Protein AF-A0A8X6YKT0-F1 (afdb_monomer_lite)

Foldseek 3Di:
DVVVVVVVVVVVVVVVVVVVVVVVVVVVVVVVVVVVVVVVVVVVVVVVVVVVVVVVVVVVVVVVVVVVVVVVVVVVVLVVLVVVCVVVVHDSPDDDPPDPPDPPPDDD

pLDDT: mean 88.52, std 14.08, range [44.62, 97.94]

Secondary structure (DSSP, 8-state):
-HHHHHHHHHHHHHHHHHHHHHHHHHHHHHHHHHHHHHHHHHHHHHHHHHHHHHHHHHHHHHHHHHHHHHHHHHHHHHHHHHHHHHHHTS-TT---------------

Structure (mmCIF, N/CA/C/O backbone):
data_AF-A0A8X6YKT0-F1
#
_entry.id   AF-A0A8X6YKT0-F1
#
loop_
_atom_site.group_PDB
_atom_site.id
_atom_site.type_symbol
_atom_site.label_atom_id
_atom_site.label_alt_id
_atom_site.label_comp_id
_atom_site.label_asym_id
_atom_site.label_entity_id
_atom_site.label_seq_id
_atom_site.pdbx_PDB_ins_code
_atom_site.Cartn_x
_atom_site.Cartn_y
_atom_site.Cartn_z
_atom_site.occupancy
_atom_site.B_iso_or_equiv
_atom_site.auth_seq_id
_atom_site.auth_comp_id
_atom_site.auth_asym_id
_atom_site.auth_atom_id
_atom_site.pdbx_PDB_model_num
ATOM 1 N N . MET A 1 1 ? 34.660 12.392 -54.895 1.00 75.19 1 MET A N 1
ATOM 2 C CA . MET A 1 1 ? 33.958 11.096 -54.750 1.00 75.19 1 MET A CA 1
ATOM 3 C C . MET A 1 1 ? 34.353 10.354 -53.473 1.00 75.19 1 MET A C 1
ATOM 5 O O . MET A 1 1 ? 33.460 9.925 -52.762 1.00 75.19 1 MET A O 1
ATOM 9 N N . GLU A 1 2 ? 35.638 10.206 -53.126 1.00 90.25 2 GLU A N 1
ATOM 10 C CA . GLU A 1 2 ? 36.016 9.458 -51.907 1.00 90.25 2 GLU A CA 1
ATOM 11 C C . GLU A 1 2 ? 35.695 10.193 -50.590 1.00 90.25 2 GLU A C 1
ATOM 13 O O . GLU A 1 2 ? 35.223 9.575 -49.640 1.00 90.25 2 GLU A O 1
ATOM 18 N N . GLU A 1 3 ? 35.869 11.516 -50.537 1.00 91.38 3 GLU A N 1
ATO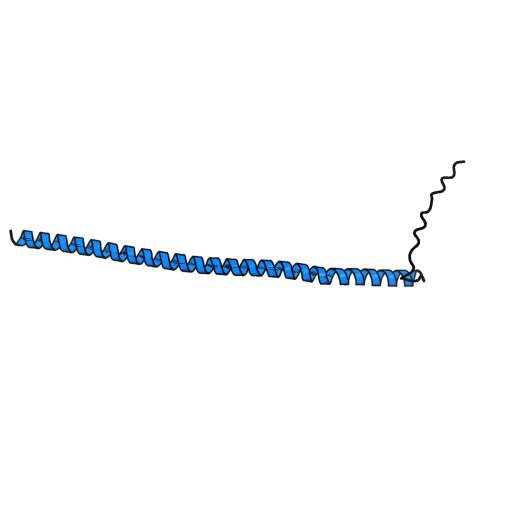M 19 C CA . GLU A 1 3 ? 35.513 12.324 -49.356 1.00 91.38 3 GLU A CA 1
ATOM 20 C C . GLU A 1 3 ? 34.009 12.310 -49.059 1.00 91.38 3 GLU A C 1
ATOM 22 O O . GLU A 1 3 ? 33.603 12.190 -47.908 1.00 91.38 3 GLU A O 1
ATOM 27 N N . GLU A 1 4 ? 33.185 12.353 -50.104 1.00 92.06 4 GLU A N 1
ATOM 28 C CA . GLU A 1 4 ? 31.726 12.258 -50.009 1.00 92.06 4 GLU A CA 1
ATOM 29 C C . GLU A 1 4 ? 31.288 10.893 -49.460 1.00 92.06 4 GLU A C 1
ATOM 31 O O . GLU A 1 4 ? 30.421 10.818 -48.593 1.00 92.06 4 GLU A O 1
ATOM 36 N N . ARG A 1 5 ? 31.957 9.809 -49.877 1.00 93.62 5 ARG A N 1
ATOM 37 C CA . ARG A 1 5 ? 31.735 8.471 -49.314 1.00 93.62 5 ARG A CA 1
ATOM 38 C C . ARG A 1 5 ? 32.059 8.427 -47.819 1.00 93.62 5 ARG A C 1
ATOM 40 O O . ARG A 1 5 ? 31.241 7.949 -47.042 1.00 93.62 5 ARG A O 1
ATOM 47 N N . ARG A 1 6 ? 33.212 8.970 -47.413 1.00 94.19 6 ARG A N 1
ATOM 48 C CA . ARG A 1 6 ? 33.623 9.027 -45.997 1.00 94.19 6 ARG A CA 1
ATOM 49 C C . ARG A 1 6 ? 32.679 9.889 -45.159 1.00 94.19 6 ARG A C 1
ATOM 51 O O . ARG A 1 6 ? 32.415 9.564 -44.005 1.00 94.19 6 ARG A O 1
ATOM 58 N N . MET A 1 7 ? 32.171 10.983 -45.724 1.00 93.69 7 MET A N 1
ATOM 59 C CA . MET A 1 7 ? 31.178 11.832 -45.068 1.00 93.69 7 MET A CA 1
ATOM 60 C C . MET A 1 7 ? 29.859 11.081 -44.860 1.00 93.69 7 MET A C 1
ATOM 62 O O . MET A 1 7 ? 29.340 11.087 -43.747 1.00 93.69 7 MET A O 1
ATOM 66 N N . ASN A 1 8 ? 29.361 10.383 -45.882 1.00 94.44 8 AS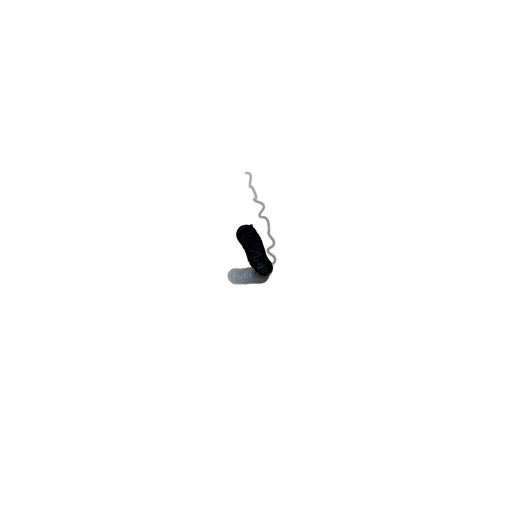N A N 1
ATOM 67 C CA . ASN A 1 8 ? 28.135 9.591 -45.776 1.00 94.44 8 ASN A CA 1
ATOM 68 C C . ASN A 1 8 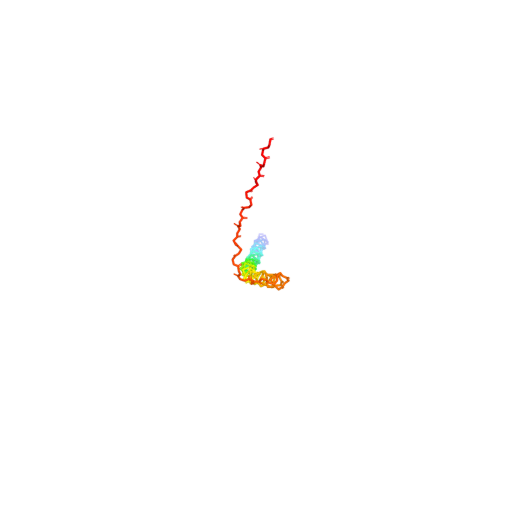? 28.277 8.437 -44.774 1.00 94.44 8 ASN A C 1
ATOM 70 O O . ASN A 1 8 ? 27.399 8.254 -43.938 1.00 94.44 8 ASN A O 1
ATOM 74 N N . GLU A 1 9 ? 29.404 7.718 -44.783 1.00 94.31 9 GLU A N 1
ATOM 75 C CA . GLU A 1 9 ? 29.690 6.667 -43.794 1.00 94.31 9 GLU A CA 1
ATOM 76 C C . GLU A 1 9 ? 29.706 7.216 -42.359 1.00 94.31 9 GLU A C 1
ATOM 78 O O . GLU A 1 9 ? 29.146 6.600 -41.452 1.00 94.31 9 GLU A O 1
ATOM 83 N N . ARG A 1 10 ? 30.291 8.403 -42.142 1.00 95.31 10 ARG A N 1
ATOM 84 C CA . ARG A 1 10 ? 30.253 9.071 -40.833 1.00 95.31 10 ARG A CA 1
ATOM 85 C C . ARG A 1 10 ? 28.837 9.434 -40.399 1.00 95.31 10 ARG A C 1
ATOM 87 O O . ARG A 1 10 ? 28.510 9.219 -39.237 1.00 95.31 10 ARG A O 1
ATOM 94 N N . ILE A 1 11 ? 28.018 9.965 -41.306 1.00 95.31 11 ILE A N 1
ATOM 95 C CA . ILE A 1 11 ? 26.624 10.325 -41.011 1.00 95.31 11 ILE A CA 1
ATOM 96 C C . ILE A 1 11 ? 25.838 9.078 -40.598 1.00 95.31 11 ILE A C 1
ATOM 98 O O . ILE A 1 11 ? 25.194 9.089 -39.553 1.00 95.31 11 ILE A O 1
ATOM 102 N N . THR A 1 12 ? 25.955 7.978 -41.347 1.00 95.94 12 THR A N 1
ATOM 103 C CA . THR A 1 12 ? 25.278 6.716 -41.009 1.00 95.94 12 THR A CA 1
ATOM 104 C C . THR A 1 12 ? 25.718 6.182 -39.645 1.00 95.94 12 THR A C 1
ATOM 106 O O . THR A 1 12 ? 24.875 5.820 -38.828 1.00 95.94 12 THR A O 1
ATOM 109 N N . LEU A 1 13 ? 27.021 6.196 -39.348 1.00 96.19 13 LEU A N 1
ATOM 110 C CA . LEU A 1 13 ? 27.532 5.776 -38.039 1.00 96.19 13 LEU A CA 1
ATOM 111 C C . LEU A 1 13 ? 27.022 6.668 -36.896 1.00 96.19 13 LEU A C 1
ATOM 113 O O . LEU A 1 13 ? 26.695 6.168 -35.819 1.00 96.19 13 LEU A O 1
ATOM 117 N N . GLU A 1 14 ? 26.945 7.984 -37.106 1.00 96.31 14 GLU A N 1
ATOM 118 C CA . GLU A 1 14 ? 26.409 8.923 -36.115 1.00 96.31 14 GLU A CA 1
ATOM 119 C C . GLU A 1 14 ? 24.912 8.677 -35.855 1.00 96.31 14 GLU A C 1
ATOM 121 O O . GLU A 1 14 ? 24.479 8.683 -34.698 1.00 96.31 14 GLU A O 1
ATOM 126 N N . GLU A 1 15 ? 24.129 8.387 -36.896 1.00 96.75 15 GLU A N 1
ATOM 127 C CA . GLU A 1 15 ? 22.709 8.038 -36.781 1.00 96.75 15 GLU A CA 1
ATOM 128 C C . GLU A 1 15 ? 22.492 6.704 -36.053 1.00 96.75 15 GLU A C 1
ATOM 130 O O . GLU A 1 15 ? 21.667 6.632 -35.136 1.00 96.75 15 GLU A O 1
ATOM 135 N N . GLU A 1 16 ? 23.265 5.669 -36.388 1.00 96.12 16 GLU A N 1
ATOM 136 C CA . GLU A 1 16 ? 23.219 4.370 -35.705 1.00 96.12 16 GLU A CA 1
ATOM 137 C C . GLU A 1 16 ? 23.575 4.500 -34.219 1.00 96.12 16 GLU A C 1
ATOM 139 O O . GLU A 1 16 ? 22.895 3.945 -33.348 1.00 96.12 16 GLU A O 1
ATOM 144 N N . MET A 1 17 ? 24.614 5.278 -33.903 1.00 96.94 17 MET A N 1
ATOM 145 C CA . MET A 1 17 ? 25.022 5.543 -32.523 1.00 96.94 17 MET A CA 1
ATOM 146 C C . MET A 1 17 ? 23.957 6.325 -31.753 1.00 96.94 17 MET A C 1
ATOM 148 O O . MET A 1 17 ? 23.709 6.023 -30.579 1.00 96.94 17 MET A O 1
ATOM 152 N N . ARG A 1 18 ? 23.295 7.297 -32.396 1.00 97.69 18 ARG A N 1
ATOM 153 C CA . ARG A 1 18 ? 22.176 8.032 -31.792 1.00 97.69 18 ARG A CA 1
ATOM 154 C C . ARG A 1 18 ? 21.020 7.090 -31.473 1.00 97.69 18 ARG A C 1
ATOM 156 O O . ARG A 1 18 ? 20.566 7.070 -30.330 1.00 97.69 18 ARG A O 1
ATOM 163 N N . LEU A 1 19 ? 20.611 6.259 -32.432 1.00 97.94 19 LEU A N 1
ATOM 164 C CA . LEU A 1 19 ? 19.517 5.307 -32.248 1.00 97.94 19 LEU A CA 1
ATOM 165 C C . LEU A 1 19 ? 19.825 4.303 -31.129 1.00 97.94 19 LEU A C 1
ATOM 167 O O . LEU A 1 19 ? 18.988 4.038 -30.267 1.00 97.94 19 LEU A O 1
ATOM 171 N N . LYS A 1 20 ? 21.056 3.783 -31.084 1.00 97.62 20 LYS A N 1
ATOM 172 C CA . LYS A 1 20 ? 21.493 2.864 -30.026 1.00 97.62 20 LYS A CA 1
ATOM 173 C C . LYS A 1 20 ? 21.474 3.520 -28.644 1.00 97.62 20 LYS A C 1
ATOM 175 O O . LYS A 1 20 ? 21.107 2.878 -27.659 1.00 97.62 20 LYS A O 1
ATOM 180 N N . LYS A 1 21 ? 21.853 4.799 -28.555 1.00 97.50 21 LYS A N 1
ATOM 181 C CA . LYS A 1 21 ? 21.790 5.567 -27.307 1.00 97.50 21 LYS A CA 1
ATOM 182 C C . LYS A 1 21 ? 20.346 5.760 -26.844 1.00 97.50 21 LYS A C 1
ATOM 184 O O . LYS A 1 21 ? 20.072 5.537 -25.668 1.00 97.50 21 LYS A O 1
ATOM 189 N N . GLU A 1 22 ? 19.442 6.114 -27.752 1.00 97.44 22 GLU A N 1
ATOM 190 C CA . GLU A 1 22 ? 18.011 6.262 -27.458 1.00 97.44 22 GLU A CA 1
ATOM 191 C C . GLU A 1 22 ? 17.398 4.940 -26.974 1.00 97.44 22 GLU A C 1
ATOM 193 O O . GLU A 1 22 ? 16.713 4.918 -25.953 1.00 97.44 22 GLU A O 1
ATOM 198 N N . GLN A 1 23 ? 17.722 3.815 -27.620 1.00 97.12 23 GLN A N 1
ATOM 199 C CA . GLN A 1 23 ? 17.269 2.490 -27.182 1.00 97.12 23 GLN A CA 1
ATOM 200 C C . GLN A 1 23 ? 17.767 2.136 -25.777 1.00 97.12 23 GLN A C 1
ATOM 202 O O . GLN A 1 23 ? 16.990 1.658 -24.949 1.00 97.12 23 GLN A O 1
ATOM 207 N N . MET A 1 24 ? 19.046 2.390 -25.475 1.00 97.44 24 MET A N 1
ATOM 208 C CA . MET A 1 24 ? 19.576 2.152 -24.129 1.00 97.44 24 MET A CA 1
ATOM 209 C C . MET A 1 24 ? 18.926 3.059 -23.081 1.00 97.44 24 MET A C 1
ATOM 211 O O . MET A 1 24 ? 18.652 2.601 -21.973 1.00 97.44 24 MET A O 1
ATOM 215 N N . GLN A 1 25 ? 18.667 4.325 -23.415 1.00 97.69 25 GLN A N 1
ATOM 216 C CA . GLN A 1 25 ? 17.980 5.254 -22.518 1.00 97.69 25 GLN A CA 1
ATOM 217 C C . GLN A 1 25 ? 16.554 4.788 -22.231 1.00 97.69 25 GLN A C 1
ATOM 219 O O . GLN A 1 25 ? 16.190 4.658 -21.064 1.00 97.69 25 GLN A O 1
ATOM 224 N N . HIS A 1 26 ? 15.794 4.441 -23.269 1.00 97.94 26 HIS A N 1
ATOM 225 C CA . HIS A 1 26 ? 14.439 3.921 -23.115 1.00 97.94 26 HIS A CA 1
ATOM 226 C C . HIS A 1 26 ? 14.418 2.643 -22.266 1.00 97.94 26 HIS A C 1
ATOM 228 O O . HIS A 1 26 ? 13.648 2.544 -21.313 1.00 97.94 26 HIS A O 1
ATOM 234 N N . ALA A 1 27 ? 15.304 1.682 -22.548 1.00 97.62 27 ALA A N 1
ATOM 235 C CA . ALA A 1 27 ? 15.399 0.446 -21.772 1.00 97.62 27 ALA A CA 1
ATOM 236 C C . ALA A 1 27 ? 15.738 0.711 -20.293 1.00 97.62 27 ALA A C 1
ATOM 238 O O . ALA A 1 27 ? 15.184 0.073 -19.394 1.00 97.62 27 ALA A O 1
ATOM 239 N N . HIS A 1 28 ? 16.623 1.674 -20.024 1.00 97.50 28 HIS A N 1
ATOM 240 C CA . HIS A 1 28 ? 16.981 2.059 -18.662 1.00 97.50 28 HIS A CA 1
ATOM 241 C C . HIS A 1 28 ? 15.809 2.712 -17.916 1.00 97.50 28 HIS A C 1
ATOM 243 O O . HIS A 1 28 ? 15.538 2.372 -16.761 1.00 97.50 28 HIS A O 1
ATOM 249 N N . GLU A 1 29 ? 15.102 3.637 -18.564 1.00 97.88 29 GLU A N 1
ATOM 250 C CA . GLU A 1 29 ? 13.931 4.302 -17.991 1.00 97.88 29 GLU A CA 1
ATOM 251 C C . GLU A 1 29 ? 12.798 3.314 -17.725 1.00 97.88 29 GLU A C 1
ATOM 253 O O . GLU A 1 29 ? 12.223 3.314 -16.634 1.00 97.88 29 GLU A O 1
ATOM 258 N N . GLU A 1 30 ? 12.534 2.411 -18.665 1.00 97.62 30 GLU A N 1
ATOM 259 C CA . GLU A 1 30 ? 11.533 1.364 -18.509 1.00 97.62 30 GLU A CA 1
ATOM 260 C C . GLU A 1 30 ? 11.865 0.449 -17.324 1.00 97.62 30 GLU A C 1
ATOM 262 O O . GLU A 1 30 ? 11.013 0.211 -16.463 1.00 97.62 30 GLU A O 1
ATOM 267 N N . HIS A 1 31 ? 13.115 -0.008 -17.215 1.00 97.38 31 HIS A N 1
ATOM 268 C CA . HIS A 1 31 ? 13.562 -0.812 -16.078 1.00 97.38 31 HIS A CA 1
ATOM 269 C C . HIS A 1 31 ? 13.381 -0.062 -14.750 1.00 97.38 31 HIS A C 1
ATOM 271 O O . HIS A 1 31 ? 12.846 -0.606 -13.783 1.00 97.38 31 HIS A O 1
ATOM 277 N N . LYS A 1 32 ? 13.760 1.218 -14.703 1.00 97.94 32 LYS A N 1
ATOM 278 C CA . LYS A 1 32 ? 13.582 2.068 -13.519 1.00 97.94 32 LYS A CA 1
ATOM 279 C C . LYS A 1 32 ? 12.109 2.198 -13.124 1.00 97.94 32 LYS A C 1
ATOM 281 O O . LYS A 1 32 ? 11.793 2.167 -11.934 1.00 97.94 32 LYS A O 1
ATOM 286 N N . MET A 1 33 ? 11.209 2.334 -14.096 1.00 97.81 33 MET A N 1
ATOM 287 C CA . MET A 1 33 ? 9.769 2.413 -13.847 1.00 97.81 33 MET A CA 1
ATOM 288 C C . MET A 1 33 ? 9.197 1.081 -13.362 1.00 97.81 33 MET A C 1
ATOM 290 O O . MET A 1 33 ? 8.417 1.079 -12.409 1.00 97.81 33 MET A O 1
ATOM 294 N N . ARG A 1 34 ? 9.632 -0.046 -13.940 1.00 97.75 34 ARG A N 1
ATOM 295 C CA . ARG A 1 34 ? 9.246 -1.390 -13.484 1.00 97.75 34 ARG A CA 1
ATOM 296 C C . ARG A 1 34 ? 9.655 -1.628 -12.030 1.00 97.75 34 ARG A C 1
ATOM 298 O O . ARG A 1 34 ? 8.800 -1.976 -11.222 1.00 97.75 34 ARG A O 1
ATOM 305 N N . MET A 1 35 ? 10.905 -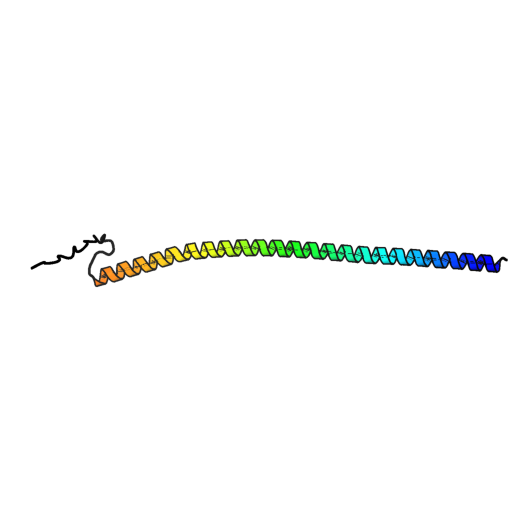1.326 -11.675 1.00 97.75 35 MET A N 1
ATOM 306 C CA . MET A 1 35 ? 11.401 -1.463 -10.298 1.00 97.75 35 MET A CA 1
ATOM 307 C C . MET A 1 35 ? 10.603 -0.609 -9.304 1.00 97.75 35 MET A C 1
ATOM 309 O O . MET A 1 35 ? 10.229 -1.078 -8.231 1.00 97.75 35 MET A O 1
ATOM 313 N N . LYS A 1 36 ? 10.291 0.644 -9.664 1.00 96.81 36 LYS A N 1
ATOM 314 C CA . LYS A 1 36 ? 9.455 1.518 -8.825 1.00 96.81 36 LYS A CA 1
ATOM 315 C C . LYS A 1 36 ? 8.036 0.975 -8.655 1.00 96.81 36 LYS A C 1
ATOM 317 O O . LYS A 1 36 ? 7.489 1.037 -7.556 1.00 96.81 36 LYS A O 1
ATOM 322 N N . ALA A 1 37 ? 7.433 0.471 -9.730 1.00 96.62 37 ALA A N 1
ATOM 323 C CA . ALA A 1 37 ? 6.088 -0.089 -9.689 1.00 96.62 37 ALA A CA 1
ATOM 324 C C . ALA A 1 37 ? 6.029 -1.347 -8.811 1.00 96.62 37 ALA A C 1
ATOM 326 O O . ALA A 1 37 ? 5.099 -1.496 -8.022 1.00 96.62 37 ALA A O 1
ATOM 327 N N . GLU A 1 38 ? 7.033 -2.217 -8.899 1.00 97.19 38 GLU A N 1
ATOM 328 C CA . GLU A 1 38 ? 7.138 -3.417 -8.067 1.00 97.19 38 GLU A CA 1
ATOM 329 C C . GLU A 1 38 ? 7.334 -3.072 -6.587 1.00 97.19 38 GLU A C 1
ATOM 331 O O . GLU A 1 38 ? 6.607 -3.580 -5.732 1.00 97.19 38 GLU A O 1
ATOM 336 N N . GLN A 1 39 ? 8.227 -2.127 -6.278 1.00 95.69 39 GLN A N 1
ATOM 337 C CA . GLN A 1 39 ? 8.415 -1.645 -4.910 1.00 95.69 39 GLN A CA 1
ATOM 338 C C . GLN A 1 39 ? 7.120 -1.058 -4.331 1.00 95.69 39 GLN A C 1
ATOM 340 O O . GLN A 1 39 ? 6.782 -1.329 -3.177 1.00 95.69 39 GLN A O 1
ATOM 345 N N . LYS A 1 40 ? 6.376 -0.283 -5.131 1.00 96.12 40 LYS A N 1
ATOM 346 C CA . LYS A 1 40 ? 5.081 0.274 -4.725 1.00 96.12 40 LYS A CA 1
ATOM 347 C C . LYS A 1 40 ? 4.061 -0.831 -4.436 1.00 96.12 40 LYS A C 1
ATOM 349 O O . LYS A 1 40 ? 3.433 -0.791 -3.385 1.00 96.12 40 LYS A O 1
ATOM 354 N N . ARG A 1 41 ? 3.948 -1.844 -5.303 1.00 96.69 41 ARG A N 1
ATOM 355 C CA . ARG A 1 41 ? 3.052 -2.995 -5.078 1.00 96.69 41 ARG A CA 1
ATOM 356 C C . ARG A 1 41 ? 3.386 -3.738 -3.787 1.00 96.69 41 ARG A C 1
ATOM 358 O O . ARG A 1 41 ? 2.485 -4.051 -3.018 1.00 96.69 41 ARG A O 1
ATOM 365 N N . PHE A 1 42 ? 4.671 -3.971 -3.522 1.00 96.69 42 PHE A N 1
ATOM 366 C CA . PHE A 1 42 ? 5.107 -4.621 -2.287 1.00 96.69 42 PHE A CA 1
ATOM 367 C C . PHE A 1 42 ? 4.734 -3.801 -1.041 1.00 96.69 42 PHE A C 1
ATOM 369 O O . PHE A 1 42 ? 4.305 -4.358 -0.031 1.00 96.69 42 PHE A O 1
ATOM 376 N N . GLN A 1 43 ? 4.867 -2.473 -1.103 1.00 95.44 43 GLN A N 1
ATOM 377 C CA . GLN A 1 43 ? 4.440 -1.592 -0.013 1.00 95.44 43 GLN A CA 1
ATOM 378 C C . GLN A 1 43 ? 2.921 -1.605 0.182 1.00 95.44 43 GLN A C 1
ATOM 380 O O . GLN A 1 43 ? 2.466 -1.737 1.315 1.00 95.44 43 GLN A O 1
ATOM 385 N N . GLU A 1 44 ? 2.142 -1.525 -0.897 1.00 96.00 44 GLU A N 1
ATOM 386 C CA . GLU A 1 44 ? 0.676 -1.580 -0.842 1.00 96.00 44 GLU A CA 1
ATOM 387 C C . GLU A 1 44 ? 0.179 -2.902 -0.244 1.00 96.00 44 GLU A C 1
ATOM 389 O O . GLU A 1 44 ? -0.696 -2.895 0.620 1.00 96.00 44 GLU A O 1
ATOM 394 N N . GLU A 1 45 ? 0.775 -4.035 -0.625 1.00 96.69 45 GLU A N 1
ATOM 395 C CA . GLU A 1 45 ? 0.422 -5.339 -0.057 1.00 96.69 45 GLU A CA 1
ATOM 396 C C . GLU A 1 45 ? 0.748 -5.418 1.443 1.00 96.69 45 GLU A C 1
ATOM 398 O O . GLU A 1 45 ? -0.033 -5.961 2.227 1.00 96.69 45 GLU A O 1
ATOM 403 N N . ARG A 1 46 ? 1.879 -4.841 1.870 1.00 95.31 46 ARG A N 1
ATOM 404 C CA . ARG A 1 46 ? 2.225 -4.750 3.294 1.00 95.31 46 ARG A CA 1
ATOM 405 C C . ARG A 1 46 ? 1.242 -3.884 4.072 1.00 95.31 46 ARG A C 1
ATOM 407 O O . ARG A 1 46 ? 0.830 -4.302 5.149 1.00 95.31 46 ARG A O 1
ATOM 414 N N . CYS A 1 47 ? 0.871 -2.717 3.546 1.00 94.88 47 CYS A N 1
ATOM 415 C CA . CYS A 1 47 ? -0.139 -1.858 4.165 1.00 94.88 47 CYS A CA 1
ATOM 416 C C . CYS A 1 47 ? -1.466 -2.601 4.310 1.00 94.88 47 CYS A C 1
ATOM 418 O O . CYS A 1 47 ? -2.002 -2.657 5.409 1.00 94.88 47 CYS A O 1
ATOM 420 N N . LYS A 1 48 ? -1.921 -3.276 3.250 1.00 97.50 48 LYS A N 1
ATOM 421 C CA . LYS A 1 48 ? -3.163 -4.051 3.281 1.00 97.50 48 LYS A CA 1
ATOM 422 C C . LYS A 1 48 ? -3.157 -5.126 4.374 1.00 97.50 48 LYS A C 1
ATOM 424 O O . LYS A 1 48 ? -4.119 -5.232 5.124 1.00 97.50 48 LYS A O 1
ATOM 429 N N . LYS A 1 49 ? -2.064 -5.888 4.506 1.00 96.44 49 LYS A N 1
ATOM 430 C CA . LYS A 1 49 ? -1.929 -6.906 5.565 1.00 96.44 49 LYS A CA 1
ATOM 431 C C . LYS A 1 49 ? -1.963 -6.298 6.968 1.00 96.44 49 LYS A C 1
ATOM 433 O O . LYS A 1 49 ? -2.548 -6.889 7.868 1.00 96.44 49 LYS A O 1
ATOM 438 N N . VAL A 1 50 ? -1.347 -5.132 7.160 1.00 96.69 50 VAL A N 1
ATOM 439 C CA . VAL A 1 50 ? -1.389 -4.412 8.444 1.00 96.69 50 VAL A CA 1
ATOM 440 C C . VAL A 1 50 ? -2.801 -3.903 8.741 1.00 96.69 50 VAL A C 1
ATOM 442 O O . VAL A 1 50 ? -3.261 -4.029 9.872 1.00 96.69 50 VAL A O 1
ATOM 445 N N . ASP A 1 51 ? -3.508 -3.378 7.741 1.00 95.44 51 ASP A N 1
ATOM 446 C CA . ASP A 1 51 ? -4.887 -2.911 7.901 1.00 95.44 51 ASP A CA 1
ATOM 447 C C . ASP A 1 51 ? -5.831 -4.064 8.269 1.00 95.44 51 ASP A C 1
ATOM 449 O O . ASP A 1 51 ? -6.631 -3.925 9.194 1.00 95.44 51 ASP A O 1
ATOM 453 N N . GLU A 1 52 ? -5.694 -5.221 7.615 1.00 96.31 52 GLU A N 1
ATOM 454 C CA . GLU A 1 52 ? -6.435 -6.446 7.952 1.00 96.31 52 GLU A CA 1
ATOM 455 C C . GLU A 1 52 ? -6.148 -6.895 9.397 1.00 96.31 52 GLU A C 1
ATOM 457 O O . GLU A 1 52 ? -7.079 -7.152 10.160 1.00 96.31 52 GLU A O 1
ATOM 462 N N . GLN A 1 53 ? -4.877 -6.910 9.820 1.00 94.31 53 GLN A N 1
ATOM 463 C CA . GLN A 1 53 ? -4.501 -7.236 11.203 1.00 94.31 53 GLN A CA 1
ATOM 464 C C . GLN A 1 53 ? -5.095 -6.256 12.220 1.00 94.31 53 GLN A C 1
ATOM 466 O O . GLN A 1 53 ? -5.608 -6.675 13.258 1.00 94.31 53 GLN A O 1
ATOM 471 N N . ASN A 1 54 ? -5.056 -4.955 11.930 1.00 94.94 54 ASN A N 1
ATOM 472 C CA . ASN A 1 54 ? -5.620 -3.932 12.807 1.00 94.94 54 ASN A CA 1
ATOM 473 C C . ASN A 1 54 ? -7.142 -4.063 12.936 1.00 94.94 54 ASN A C 1
ATOM 475 O O . ASN A 1 54 ? -7.680 -3.856 14.024 1.00 94.94 54 ASN A O 1
ATOM 479 N N . GLN A 1 55 ? -7.836 -4.426 11.853 1.00 95.69 55 GLN A N 1
ATOM 480 C CA . GLN A 1 55 ? -9.274 -4.696 11.894 1.00 95.69 55 GLN A CA 1
ATOM 481 C C . GLN A 1 55 ? -9.584 -5.894 12.796 1.00 95.69 55 GLN A C 1
ATOM 483 O O . GLN A 1 55 ? -10.410 -5.762 13.698 1.00 95.69 55 GLN A O 1
ATOM 488 N N . SER A 1 56 ? -8.874 -7.015 12.632 1.00 95.50 56 SER A N 1
ATOM 489 C CA . SER A 1 56 ? -9.055 -8.190 13.495 1.00 95.50 56 SER A CA 1
ATOM 490 C C . SER A 1 56 ? -8.778 -7.879 14.970 1.00 95.50 56 SER A C 1
ATOM 492 O O . SER A 1 56 ? -9.584 -8.221 15.832 1.00 95.50 56 SER A O 1
ATOM 494 N N . LEU A 1 57 ? -7.695 -7.153 15.269 1.00 94.81 57 LEU A N 1
ATOM 495 C CA . LEU A 1 57 ? -7.374 -6.735 16.638 1.00 94.81 57 LEU A CA 1
ATOM 496 C C . LEU A 1 57 ? -8.444 -5.808 17.232 1.00 94.81 57 LEU A C 1
ATOM 498 O O . LEU A 1 57 ? -8.759 -5.906 18.417 1.00 94.81 57 LEU A O 1
ATOM 502 N N . SER A 1 58 ? -9.026 -4.915 16.427 1.00 94.25 58 SER A N 1
ATOM 503 C CA . SER A 1 58 ? -10.110 -4.034 16.876 1.00 94.25 58 SER A CA 1
ATOM 504 C C . SER A 1 58 ? -11.369 -4.824 17.246 1.00 94.25 58 SER A C 1
ATOM 506 O O . SER A 1 58 ? -12.009 -4.539 18.263 1.00 94.25 58 SER A O 1
ATOM 508 N N . GLU A 1 59 ? -11.715 -5.842 16.457 1.00 93.38 59 GLU A N 1
ATOM 509 C CA . GLU A 1 59 ? -12.843 -6.728 16.747 1.00 93.38 59 GLU A CA 1
ATOM 510 C C . GLU A 1 59 ? -12.606 -7.568 18.007 1.00 93.38 59 GLU A C 1
ATOM 512 O O . GLU A 1 59 ? -13.489 -7.642 18.867 1.00 93.38 59 GLU A O 1
ATOM 517 N N . GLU A 1 60 ? -11.407 -8.131 18.171 1.00 91.88 60 GLU A N 1
ATOM 518 C CA . GLU A 1 60 ? -11.017 -8.850 19.388 1.00 91.88 60 GLU A CA 1
ATOM 519 C C . GLU A 1 60 ? -11.101 -7.952 20.625 1.00 91.88 60 GLU A C 1
ATOM 521 O O . GLU A 1 60 ? -11.739 -8.324 21.611 1.00 91.88 60 GLU A O 1
ATOM 526 N N . GLN A 1 61 ? -10.557 -6.732 20.566 1.00 89.31 61 GLN A N 1
ATOM 527 C CA . GLN A 1 61 ? -10.650 -5.775 21.672 1.00 89.31 61 GLN A CA 1
ATOM 528 C C . GLN A 1 61 ? -12.099 -5.450 22.039 1.00 89.31 61 GLN A C 1
ATOM 530 O O . GLN A 1 61 ? -12.431 -5.338 23.223 1.00 89.31 61 GLN A O 1
ATOM 535 N N . LYS A 1 62 ? -12.987 -5.316 21.049 1.00 91.81 62 LYS A N 1
ATOM 536 C CA . LYS A 1 62 ? -14.413 -5.069 21.288 1.00 91.81 62 LYS A CA 1
ATOM 537 C C . LYS A 1 62 ? -15.086 -6.258 21.972 1.00 91.81 62 LYS A C 1
ATOM 539 O O . LYS A 1 62 ? -15.941 -6.052 22.833 1.00 91.81 62 LYS A O 1
ATOM 544 N N . ASN A 1 63 ? -14.720 -7.481 21.602 1.00 92.38 63 ASN A N 1
ATOM 545 C CA . ASN A 1 63 ? -15.263 -8.689 22.218 1.00 92.38 63 ASN A CA 1
ATOM 546 C C . ASN A 1 63 ? -14.777 -8.840 23.662 1.00 92.38 63 ASN A C 1
ATOM 548 O O . ASN A 1 63 ? -15.610 -8.966 24.556 1.00 92.38 63 ASN A O 1
ATOM 552 N N . VAL A 1 64 ? -13.475 -8.678 23.908 1.00 89.88 64 VAL A N 1
ATOM 553 C CA . VAL A 1 64 ? -12.903 -8.666 25.266 1.00 89.88 64 VAL A CA 1
ATOM 554 C C . VAL A 1 64 ? -13.547 -7.575 26.128 1.00 89.88 64 VAL A C 1
ATOM 556 O O . VAL A 1 64 ? -13.915 -7.818 27.274 1.00 89.88 64 VAL A O 1
ATOM 559 N N . SER A 1 65 ? -13.764 -6.377 25.575 1.00 89.19 65 SER A N 1
ATOM 560 C CA . SER A 1 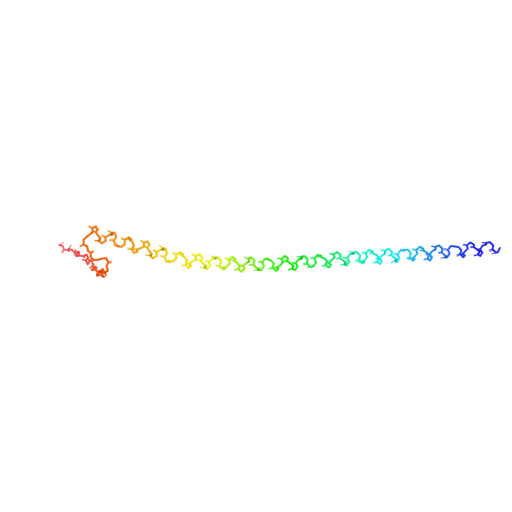65 ? -14.433 -5.290 26.306 1.00 89.19 65 SER A CA 1
ATOM 561 C C . SER A 1 65 ? -15.838 -5.689 26.768 1.00 89.19 65 SER A C 1
ATOM 563 O O . SER A 1 65 ? -16.212 -5.414 27.906 1.00 89.19 65 SER A O 1
ATOM 565 N N . LYS A 1 66 ? -16.607 -6.386 25.923 1.00 88.06 66 LYS A N 1
ATOM 566 C CA . LYS A 1 66 ? -17.938 -6.893 26.294 1.00 88.06 66 LYS A CA 1
ATOM 567 C C . LYS A 1 66 ? -17.865 -8.002 27.344 1.00 88.06 66 LYS A C 1
ATOM 569 O O . LYS A 1 66 ? -18.694 -8.016 28.253 1.00 88.06 66 LYS A O 1
ATOM 574 N N . GLU A 1 67 ? -16.896 -8.909 27.223 1.00 86.62 67 GLU A N 1
ATOM 575 C CA . GLU A 1 67 ? -16.673 -9.987 28.195 1.00 86.62 67 GLU A CA 1
ATOM 576 C C . GLU A 1 67 ? -16.366 -9.448 29.593 1.00 86.62 67 GLU A C 1
ATOM 578 O O . GLU A 1 67 ? -16.759 -10.069 30.573 1.00 86.62 67 GLU A O 1
ATOM 583 N N . VAL A 1 68 ? -15.728 -8.279 29.701 1.00 89.44 68 VAL A N 1
ATOM 584 C CA . VAL A 1 68 ? -15.464 -7.611 30.986 1.00 89.44 68 VAL A CA 1
ATOM 585 C C . VAL A 1 68 ? -16.658 -6.774 31.459 1.00 89.44 68 VAL A C 1
ATOM 587 O O . VAL A 1 68 ? -16.967 -6.740 32.651 1.00 89.44 68 VAL A O 1
ATOM 590 N N . GLU A 1 69 ? -17.357 -6.102 30.543 1.00 92.50 69 GLU A N 1
ATOM 591 C CA . GLU A 1 69 ? -18.461 -5.198 30.879 1.00 92.50 69 GLU A CA 1
ATOM 592 C C . GLU A 1 69 ? -19.650 -5.930 31.525 1.00 92.50 69 GLU A C 1
ATOM 594 O O . GLU A 1 69 ? -20.261 -5.415 32.466 1.00 92.50 69 GLU A O 1
ATOM 599 N N . VAL A 1 70 ? -19.989 -7.132 31.045 1.00 90.06 70 VAL A N 1
ATOM 600 C CA . VAL A 1 70 ? -21.137 -7.897 31.561 1.00 90.06 70 VAL A CA 1
ATOM 601 C C . VAL A 1 70 ? -20.936 -8.330 33.023 1.00 90.06 70 VAL A C 1
ATOM 603 O O . VAL A 1 70 ? -21.796 -7.990 33.840 1.00 90.06 70 VAL A O 1
ATOM 606 N N . PRO A 1 71 ? -19.826 -8.990 33.411 1.00 92.12 71 PRO A N 1
ATOM 607 C CA . PRO A 1 71 ? -19.536 -9.309 34.807 1.00 92.12 71 PRO A CA 1
ATOM 608 C C . PRO A 1 71 ? -19.552 -8.084 35.723 1.00 92.12 71 PRO A C 1
ATOM 610 O O . PRO A 1 71 ? -20.182 -8.134 36.773 1.00 92.12 71 PRO A O 1
ATOM 613 N N . GLN A 1 72 ? -18.958 -6.959 35.305 1.00 92.94 72 GLN A N 1
ATOM 614 C CA . GLN A 1 72 ? -18.961 -5.727 36.107 1.00 92.94 72 GLN A CA 1
ATOM 615 C C . GLN A 1 72 ? -20.372 -5.169 36.324 1.00 92.94 72 GLN A C 1
ATOM 617 O O . GLN A 1 72 ? -20.691 -4.654 37.397 1.00 92.94 72 GLN A O 1
ATOM 622 N N . LYS A 1 73 ? -21.243 -5.244 35.310 1.00 93.19 73 LYS A N 1
ATOM 623 C CA . LYS A 1 73 ? -22.651 -4.849 35.458 1.00 93.19 73 LYS A CA 1
ATOM 624 C C . LYS A 1 73 ? -23.396 -5.784 36.406 1.00 93.19 73 LYS A C 1
ATOM 626 O O . LYS A 1 73 ? -24.154 -5.296 37.241 1.00 93.19 73 LYS A O 1
ATOM 631 N N . ILE A 1 74 ? -23.175 -7.095 36.299 1.00 92.19 74 ILE A N 1
ATOM 632 C CA . ILE A 1 74 ? -23.773 -8.089 37.201 1.00 92.19 74 ILE A CA 1
ATOM 633 C C . ILE A 1 74 ? -23.328 -7.823 38.641 1.00 92.19 74 ILE A C 1
ATOM 635 O O . ILE A 1 74 ? -24.175 -7.730 39.523 1.00 92.19 74 ILE A O 1
ATOM 639 N N . GLU A 1 75 ? -22.031 -7.623 38.868 1.00 94.25 75 GLU A N 1
ATOM 640 C CA . GLU A 1 75 ? -21.466 -7.316 40.183 1.00 94.25 75 GLU A CA 1
ATOM 641 C C . GLU A 1 75 ? -22.123 -6.076 40.803 1.00 94.25 75 GLU A C 1
ATOM 643 O O . GLU A 1 75 ? -22.621 -6.142 41.925 1.00 94.25 75 GLU A O 1
ATOM 648 N N . LYS A 1 76 ? -22.238 -4.974 40.049 1.00 94.69 76 LYS A N 1
ATOM 649 C CA . LYS A 1 76 ? -22.927 -3.756 40.515 1.00 94.69 76 LYS A CA 1
ATOM 650 C C . LYS A 1 76 ? -24.381 -4.014 40.912 1.00 94.69 76 LYS A C 1
ATOM 652 O O . LYS A 1 76 ? -24.843 -3.484 41.919 1.00 94.69 76 LYS A O 1
ATOM 657 N N . VAL A 1 77 ? -25.109 -4.817 40.133 1.00 92.62 77 VAL A N 1
ATOM 658 C CA . VAL A 1 77 ? -26.506 -5.168 40.437 1.00 92.62 77 VAL A CA 1
ATOM 659 C C . VAL A 1 77 ? -26.597 -6.027 41.697 1.00 92.62 77 VAL A C 1
ATOM 661 O O . VAL A 1 77 ? -27.490 -5.802 42.512 1.00 92.62 77 VAL A O 1
ATOM 664 N N . LEU A 1 78 ? -25.690 -6.991 41.874 1.00 92.56 78 LEU A N 1
ATOM 665 C CA . LEU A 1 78 ? -25.644 -7.834 43.069 1.00 92.56 78 LEU A CA 1
ATOM 666 C C . LEU A 1 78 ? -25.334 -7.009 44.321 1.00 92.56 78 LEU A C 1
ATOM 668 O O . LEU A 1 78 ? -26.042 -7.142 45.315 1.00 92.56 78 LEU A O 1
ATOM 672 N N . VAL A 1 79 ? -24.352 -6.106 44.254 1.00 94.31 79 VAL A N 1
ATOM 673 C CA . VAL A 1 79 ? -24.036 -5.176 45.349 1.00 94.31 79 VAL A CA 1
ATOM 674 C C . VAL A 1 79 ? -25.259 -4.332 45.704 1.00 94.31 79 VAL A C 1
ATOM 676 O O . VAL A 1 79 ? -25.673 -4.311 46.860 1.00 94.31 79 VAL A O 1
ATOM 679 N N . PHE A 1 80 ? -25.907 -3.722 44.709 1.00 92.81 80 PHE A N 1
ATOM 680 C CA . PHE A 1 80 ? -27.093 -2.898 44.940 1.00 92.81 80 PHE A CA 1
ATOM 681 C C . PHE A 1 80 ? -28.262 -3.685 45.557 1.00 92.81 80 PHE A C 1
ATOM 683 O O . PHE A 1 80 ? -28.949 -3.186 46.450 1.00 92.81 80 PHE A O 1
ATOM 690 N N . LYS A 1 81 ? -28.501 -4.927 45.107 1.00 90.12 81 LYS A N 1
ATOM 691 C CA . LYS A 1 81 ? -29.517 -5.810 45.703 1.00 90.12 81 LYS A CA 1
ATOM 692 C C . LYS A 1 81 ? -29.218 -6.086 47.174 1.00 90.12 81 LYS A C 1
ATOM 694 O O . LYS A 1 81 ? -30.115 -5.929 48.000 1.00 90.12 81 LYS A O 1
ATOM 699 N N . SER A 1 82 ? -27.976 -6.441 47.490 1.00 90.56 82 SER A N 1
ATOM 700 C CA . SER A 1 82 ? -27.532 -6.715 48.859 1.00 90.56 82 SER A CA 1
ATOM 701 C C . SER A 1 82 ? -27.659 -5.490 49.766 1.00 90.56 82 SER A C 1
ATOM 703 O O . SER A 1 82 ? -28.192 -5.596 50.868 1.00 90.56 82 SER A O 1
ATOM 705 N N . GLU A 1 83 ? -27.245 -4.310 49.296 1.00 92.94 83 GLU A N 1
ATOM 706 C CA . GLU A 1 83 ? -27.382 -3.050 50.041 1.00 92.94 83 GLU A CA 1
ATOM 707 C C . GLU A 1 83 ? -28.850 -2.712 50.326 1.00 92.94 83 GLU A C 1
ATOM 709 O O . GLU A 1 83 ? -29.216 -2.387 51.457 1.00 92.94 83 GLU A O 1
ATOM 714 N N . ARG A 1 84 ? -29.724 -2.837 49.320 1.00 91.75 84 ARG A N 1
ATOM 715 C CA . ARG A 1 84 ? -31.162 -2.594 49.487 1.00 91.75 84 ARG A CA 1
ATOM 716 C C . ARG A 1 84 ? -31.793 -3.573 50.478 1.00 91.75 84 ARG A C 1
ATOM 718 O O . ARG A 1 84 ? -32.624 -3.165 51.287 1.00 91.75 84 ARG A O 1
ATOM 725 N N . ALA A 1 85 ? -31.426 -4.847 50.396 1.00 89.56 85 ALA A N 1
ATOM 726 C CA . ALA A 1 85 ? -31.929 -5.890 51.279 1.00 89.56 85 ALA A CA 1
ATOM 727 C C . ALA A 1 85 ? -31.545 -5.629 52.742 1.00 89.56 85 ALA A C 1
ATOM 729 O O . ALA A 1 85 ? -32.403 -5.701 53.620 1.00 89.56 85 ALA A O 1
ATOM 730 N N . LEU A 1 86 ? -30.298 -5.204 52.976 1.00 91.44 86 LEU A N 1
ATOM 731 C CA . LEU A 1 86 ? -29.805 -4.784 54.288 1.00 91.44 86 LEU A CA 1
ATOM 732 C C . LEU A 1 86 ? -30.639 -3.629 54.868 1.00 91.44 86 LEU A C 1
ATOM 734 O O . LEU A 1 86 ? -31.060 -3.689 56.019 1.00 91.44 86 LEU A O 1
ATOM 738 N N . ILE A 1 87 ? -30.907 -2.593 54.066 1.00 92.69 87 ILE A N 1
ATOM 739 C CA . ILE A 1 87 ? -31.687 -1.417 54.493 1.00 92.69 87 ILE A CA 1
ATOM 740 C C . ILE A 1 87 ? -33.128 -1.799 54.846 1.00 92.69 87 ILE A C 1
ATOM 742 O O . ILE A 1 87 ? -33.692 -1.286 55.810 1.00 92.69 87 ILE A O 1
ATOM 746 N N . LEU A 1 88 ? -33.733 -2.685 54.056 1.00 91.62 88 LEU A N 1
ATOM 747 C CA . LEU A 1 88 ? -35.123 -3.109 54.231 1.00 91.62 88 LEU A CA 1
ATOM 748 C C . LEU A 1 88 ? -35.278 -4.289 55.203 1.00 91.62 88 LEU A C 1
ATOM 750 O O . LEU A 1 88 ? -36.405 -4.709 55.456 1.00 91.62 88 LEU A O 1
ATOM 754 N N . ASN A 1 89 ? -34.170 -4.810 55.746 1.00 90.25 89 ASN A N 1
ATOM 755 C CA . ASN A 1 89 ? -34.113 -6.010 56.582 1.00 90.25 89 ASN A CA 1
ATOM 756 C C . ASN A 1 89 ? -34.872 -7.202 55.963 1.00 90.25 89 ASN A C 1
ATOM 758 O O . ASN A 1 89 ? -35.608 -7.919 56.642 1.00 90.25 89 ASN A O 1
ATOM 762 N N . VAL A 1 90 ? -34.719 -7.370 54.649 1.00 88.88 90 VAL A N 1
ATOM 763 C CA . VAL A 1 90 ? -35.297 -8.468 53.865 1.00 88.88 90 VAL A CA 1
ATOM 764 C C . VAL A 1 90 ? -34.181 -9.325 53.280 1.00 88.88 90 VAL A C 1
ATOM 766 O O . VAL A 1 90 ? -33.043 -8.877 53.171 1.00 88.88 90 VAL A O 1
ATOM 769 N N . ASP A 1 91 ? -34.495 -10.559 52.897 1.00 84.75 91 ASP A N 1
ATOM 770 C CA . ASP A 1 91 ? -33.545 -11.436 52.210 1.00 84.75 91 ASP A CA 1
ATOM 771 C C . ASP A 1 91 ? -33.262 -10.902 50.781 1.00 84.75 91 ASP A C 1
ATOM 773 O O . ASP A 1 91 ? -34.216 -10.665 50.030 1.00 84.75 91 ASP A O 1
ATOM 777 N N . PRO A 1 92 ? -31.989 -10.679 50.388 1.00 82.44 92 PRO A N 1
ATOM 778 C CA . PRO A 1 92 ? -31.623 -10.213 49.045 1.00 82.44 92 PRO A CA 1
ATOM 779 C C . PRO A 1 92 ? -32.018 -11.167 47.912 1.00 82.44 92 PRO A C 1
ATOM 781 O O . PRO A 1 92 ? -32.192 -10.707 46.778 1.00 82.44 92 PRO A O 1
ATOM 784 N N . ASP A 1 93 ? -32.188 -12.456 48.212 1.00 83.50 93 ASP A N 1
ATOM 785 C CA . ASP A 1 93 ? -32.563 -13.493 47.250 1.00 83.50 93 ASP A CA 1
ATOM 786 C C . ASP A 1 93 ? -34.061 -13.831 47.294 1.00 83.50 93 ASP A C 1
ATOM 788 O O . ASP A 1 93 ? -34.541 -14.664 46.516 1.00 83.50 93 ASP A O 1
ATOM 792 N N . ALA A 1 94 ? -34.839 -13.152 48.147 1.00 80.62 94 ALA A N 1
ATOM 793 C CA . ALA A 1 94 ? -36.284 -13.315 48.168 1.00 80.62 94 ALA A CA 1
ATOM 794 C C . ALA A 1 94 ? -36.884 -12.934 46.806 1.00 80.62 94 ALA A C 1
ATOM 796 O O . ALA A 1 94 ? -36.782 -11.798 46.332 1.00 80.62 94 ALA A O 1
ATOM 797 N N . VAL A 1 95 ? -37.560 -13.895 46.173 1.00 65.25 95 VAL A N 1
ATOM 798 C CA . VAL A 1 95 ? -38.306 -13.661 44.936 1.00 65.25 95 VAL A CA 1
ATOM 799 C C . VAL A 1 95 ? -39.442 -12.691 45.248 1.00 65.25 95 VAL A C 1
ATOM 801 O O . VAL A 1 95 ? -40.393 -13.042 45.946 1.00 65.25 95 VAL A O 1
ATOM 804 N N . ALA A 1 96 ? -39.354 -11.464 44.732 1.00 61.78 96 ALA A N 1
ATOM 805 C CA . ALA A 1 96 ? -40.443 -10.503 44.828 1.00 61.78 96 ALA A CA 1
ATOM 806 C C . ALA A 1 96 ? -41.666 -11.065 44.088 1.00 61.78 96 ALA A C 1
ATOM 808 O O . ALA A 1 96 ? -41.709 -11.074 42.856 1.00 61.78 96 ALA A O 1
ATOM 809 N N . GLN A 1 97 ? -42.665 -11.541 44.831 1.00 54.53 97 GLN A N 1
ATOM 810 C CA . GLN A 1 97 ? -43.992 -11.766 44.274 1.00 54.53 97 GLN A CA 1
ATOM 811 C C . GLN A 1 97 ? -44.574 -10.390 43.951 1.00 54.53 97 GLN A C 1
ATOM 813 O O . GLN A 1 97 ? -44.941 -9.630 44.846 1.00 54.53 97 GLN A O 1
ATOM 818 N N . TYR A 1 98 ? -44.605 -10.039 42.666 1.00 52.69 98 TYR A N 1
ATOM 819 C CA . TYR A 1 98 ? -45.371 -8.892 42.195 1.00 52.69 98 TYR A CA 1
ATOM 820 C C . TYR A 1 98 ? -46.851 -9.188 42.446 1.00 52.69 98 TYR A C 1
ATOM 822 O O . TYR A 1 98 ? -47.488 -9.902 41.675 1.00 52.69 98 TYR A O 1
ATOM 830 N N . VAL A 1 99 ? -47.395 -8.661 43.539 1.00 52.72 99 VAL A N 1
ATOM 831 C CA . VAL A 1 99 ? -48.843 -8.587 43.718 1.00 52.72 99 VAL A CA 1
ATOM 832 C C . VAL A 1 99 ? -49.286 -7.345 42.957 1.00 52.72 99 VAL A C 1
ATOM 834 O O . VAL A 1 99 ? -48.982 -6.223 43.360 1.00 52.72 99 VAL A O 1
ATOM 837 N N . ALA A 1 100 ? -49.922 -7.543 41.803 1.00 50.41 100 ALA A N 1
ATOM 838 C CA . ALA A 1 100 ? -50.614 -6.459 41.125 1.00 50.41 100 ALA A CA 1
ATOM 839 C C . ALA A 1 100 ? -51.694 -5.944 42.084 1.00 50.41 100 ALA A C 1
ATOM 841 O O . ALA A 1 100 ? -52.575 -6.701 42.486 1.00 50.41 100 ALA A O 1
ATOM 842 N N . VAL A 1 101 ? -51.584 -4.686 42.504 1.00 54.19 101 VAL A N 1
ATOM 843 C CA . VAL A 1 101 ? -52.652 -4.026 43.251 1.00 54.19 101 VAL A CA 1
ATOM 844 C C . VAL A 1 101 ? -53.755 -3.773 42.232 1.00 54.19 101 VAL A C 1
ATOM 846 O O . VAL A 1 101 ? -53.602 -2.922 41.357 1.00 54.19 101 VAL A O 1
ATOM 849 N N . GLU A 1 102 ? -54.817 -4.576 42.267 1.00 52.66 102 GLU A N 1
ATOM 850 C CA . GLU A 1 102 ? -56.042 -4.231 41.556 1.00 52.66 102 GLU A CA 1
ATOM 851 C C . GLU A 1 102 ? -56.591 -2.966 42.219 1.00 52.66 102 GLU A C 1
ATOM 853 O O . GLU A 1 102 ? -56.933 -2.969 43.401 1.00 52.66 102 GLU A O 1
ATOM 858 N N . ASP A 1 103 ? -56.596 -1.860 41.473 1.00 51.19 103 ASP A N 1
ATOM 859 C CA . ASP A 1 103 ? -57.242 -0.623 41.890 1.00 51.19 103 ASP A CA 1
ATOM 860 C C . ASP A 1 103 ? -58.729 -0.917 42.139 1.00 51.19 103 ASP A C 1
ATOM 862 O O . ASP A 1 103 ? -59.529 -0.993 41.199 1.0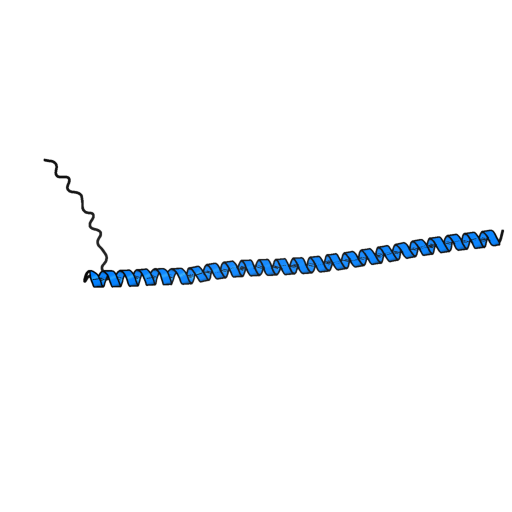0 51.19 103 ASP A O 1
ATOM 866 N N . GLU A 1 104 ? -59.118 -1.070 43.407 1.00 54.38 104 GLU A N 1
ATOM 867 C CA . GLU A 1 104 ? -60.518 -1.056 43.814 1.00 54.38 104 GLU A CA 1
ATOM 868 C C . GLU A 1 104 ? -61.094 0.336 43.526 1.00 54.38 104 GLU A C 1
ATOM 870 O O . GLU A 1 104 ? -61.081 1.252 44.352 1.00 54.38 104 GLU A O 1
ATOM 875 N N . LYS A 1 105 ? -61.620 0.513 42.311 1.00 51.78 105 LYS A N 1
ATOM 876 C CA . LYS A 1 105 ? -62.534 1.609 41.999 1.00 51.78 105 LYS A CA 1
ATOM 877 C C . LYS A 1 105 ? -63.836 1.372 42.753 1.00 51.78 105 LYS A C 1
ATOM 879 O O . LYS A 1 105 ? -64.759 0.742 42.242 1.00 51.78 105 LYS A O 1
ATOM 884 N N . GLY A 1 106 ? -63.901 1.917 43.963 1.00 51.75 106 GLY A N 1
ATOM 885 C CA . GLY A 1 106 ? -65.154 2.172 44.656 1.00 51.75 106 GLY A CA 1
ATOM 886 C C . GLY A 1 106 ? -66.053 3.058 43.792 1.00 51.75 106 GLY A C 1
ATOM 887 O O . GLY A 1 106 ? -65.750 4.227 43.562 1.00 51.75 106 GLY A O 1
ATOM 888 N N . PHE A 1 107 ? -67.149 2.486 43.303 1.00 44.62 107 PHE A N 1
ATOM 889 C CA . PHE A 1 107 ? -68.304 3.236 42.824 1.00 44.62 107 PHE A CA 1
ATOM 890 C C . PHE A 1 107 ? -69.340 3.254 43.951 1.00 44.62 107 PHE A C 1
ATOM 892 O O . PHE A 1 107 ? -69.895 2.211 44.298 1.00 44.62 107 PHE A O 1
ATOM 899 N N . SER A 1 108 ? -69.562 4.437 44.524 1.00 53.56 108 SER A N 1
ATOM 900 C CA . SER A 1 108 ? -70.766 4.795 45.286 1.00 53.56 108 SER A CA 1
ATOM 901 C C . SER A 1 108 ? -71.707 5.587 44.393 1.00 53.56 108 SER A C 1
ATOM 903 O O . SER A 1 108 ? -71.176 6.512 43.732 1.00 53.56 108 SER A O 1
#

Sequence (108 aa):
MEEERRMNERITLEEEMRLKKEQMQHAHEEHKMRMKAEQKRFQEERCKKVDEQNQSLSEEQKNVSKEVEVPQKIEKVLVFKSERALILNVDPDAVAQYVAVEDEKGFS

Radius of gyration: 43.62 Å; chains: 1; bounding box: 107×26×111 Å

Organism: NCBI:txid2747483